Protein AF-A0A397S1R0-F1 (afdb_monomer)

Structure (mmCIF, N/CA/C/O backbone):
data_AF-A0A397S1R0-F1
#
_entry.id   AF-A0A397S1R0-F1
#
loop_
_atom_site.group_PDB
_atom_site.id
_atom_site.type_symbol
_atom_site.label_atom_id
_atom_site.label_alt_id
_atom_site.label_comp_id
_atom_site.label_asym_id
_atom_site.label_entity_id
_atom_site.label_seq_id
_atom_site.pdbx_PDB_ins_code
_atom_site.Cartn_x
_atom_site.Cartn_y
_atom_site.Cartn_z
_atom_site.occupancy
_atom_site.B_iso_or_equiv
_atom_site.auth_seq_id
_atom_site.auth_comp_id
_atom_site.auth_asym_id
_atom_site.auth_atom_id
_atom_site.pdbx_PDB_model_num
ATOM 1 N N . MET A 1 1 ? -6.542 -1.864 15.898 1.00 90.06 1 MET A N 1
ATOM 2 C CA . MET A 1 1 ? -6.780 -1.090 14.663 1.00 90.06 1 MET A CA 1
ATOM 3 C C . MET A 1 1 ? -6.686 -2.053 13.509 1.00 90.06 1 MET A C 1
ATOM 5 O O . MET A 1 1 ? -5.686 -2.767 13.407 1.00 90.06 1 MET A O 1
ATOM 9 N N . TYR A 1 2 ? -7.730 -2.059 12.696 1.00 93.06 2 TYR A N 1
ATOM 10 C CA . TYR A 1 2 ? -7.868 -2.909 11.530 1.00 93.06 2 TYR A CA 1
ATOM 11 C C . TYR A 1 2 ? -7.980 -2.043 10.284 1.00 93.06 2 TYR A C 1
ATOM 13 O O . TYR A 1 2 ? -8.368 -0.874 10.362 1.00 93.06 2 TYR A O 1
ATOM 21 N N . VAL A 1 3 ? -7.554 -2.598 9.157 1.00 94.00 3 VAL A N 1
ATOM 22 C CA . VAL A 1 3 ? -7.612 -1.939 7.856 1.00 94.00 3 VAL A CA 1
ATOM 23 C C . VAL A 1 3 ? -8.044 -2.923 6.775 1.00 94.00 3 VAL A C 1
ATOM 25 O O . VAL A 1 3 ? -7.737 -4.112 6.865 1.00 94.00 3 VAL A O 1
ATOM 28 N N . HIS A 1 4 ? -8.694 -2.410 5.739 1.00 93.62 4 HIS A N 1
ATOM 29 C CA . HIS A 1 4 ? -8.855 -3.095 4.463 1.00 93.62 4 HIS A CA 1
ATOM 30 C C . HIS A 1 4 ? -7.721 -2.696 3.523 1.00 93.62 4 HIS A C 1
ATOM 32 O O . HIS A 1 4 ? -7.315 -1.532 3.496 1.00 93.62 4 HIS A O 1
ATOM 38 N N . LEU A 1 5 ? -7.232 -3.668 2.753 1.00 92.69 5 LEU A N 1
ATOM 39 C CA . LEU A 1 5 ? -6.320 -3.449 1.635 1.00 92.69 5 LEU A CA 1
ATOM 40 C C . LEU A 1 5 ? -7.112 -3.705 0.355 1.00 92.69 5 LEU A C 1
ATOM 42 O O . LEU A 1 5 ? -7.441 -4.847 0.046 1.00 92.69 5 LEU A O 1
ATOM 46 N N . LEU A 1 6 ? -7.442 -2.635 -0.357 1.00 91.75 6 LEU A N 1
ATOM 47 C CA . LEU A 1 6 ? -8.218 -2.673 -1.592 1.00 91.75 6 LEU A CA 1
ATOM 48 C C . LEU A 1 6 ? -7.277 -2.424 -2.768 1.00 91.75 6 LEU A C 1
ATOM 50 O O . LEU A 1 6 ? -6.412 -1.558 -2.681 1.00 91.75 6 LEU A O 1
ATOM 54 N N . VAL A 1 7 ? -7.431 -3.169 -3.860 1.00 91.75 7 VAL A N 1
ATOM 55 C CA . VAL A 1 7 ? -6.622 -2.999 -5.076 1.00 91.75 7 VAL A CA 1
ATOM 56 C C . VAL A 1 7 ? -7.554 -2.839 -6.261 1.00 91.75 7 VAL A C 1
ATOM 58 O O . VAL A 1 7 ? -8.419 -3.684 -6.483 1.00 91.75 7 VAL A O 1
ATOM 61 N N . ASN A 1 8 ? -7.355 -1.768 -7.024 1.00 92.50 8 ASN A N 1
ATOM 62 C CA . ASN A 1 8 ? -7.928 -1.606 -8.349 1.00 92.50 8 ASN A CA 1
ATOM 63 C C . ASN A 1 8 ? -6.895 -2.116 -9.372 1.00 92.50 8 ASN A C 1
ATOM 65 O O . ASN A 1 8 ? -5.874 -1.451 -9.571 1.00 92.50 8 ASN A O 1
ATOM 69 N N . PRO A 1 9 ? -7.115 -3.287 -10.001 1.00 90.25 9 PRO A N 1
ATOM 70 C CA . PRO A 1 9 ? -6.152 -3.866 -10.934 1.00 90.25 9 PRO A CA 1
ATOM 71 C C . PRO A 1 9 ? -6.045 -3.084 -12.248 1.00 90.25 9 PRO A C 1
ATOM 73 O O . PRO A 1 9 ? -4.984 -3.087 -12.863 1.00 90.25 9 PRO A O 1
ATOM 76 N N . THR A 1 10 ? -7.112 -2.396 -12.663 1.00 90.06 10 THR A N 1
ATOM 77 C CA . THR A 1 10 ? -7.154 -1.635 -13.918 1.00 90.06 10 THR A CA 1
ATOM 78 C C . THR A 1 10 ? -6.367 -0.337 -13.800 1.00 90.06 10 THR A C 1
ATOM 80 O O . THR A 1 10 ? -5.495 -0.068 -14.617 1.00 90.06 10 THR A O 1
ATOM 83 N N . GLU A 1 11 ? -6.627 0.442 -12.748 1.00 88.69 11 GLU A N 1
ATOM 84 C CA . GLU A 1 11 ? -5.894 1.691 -12.490 1.00 88.69 11 GLU A CA 1
ATOM 85 C C . GLU A 1 11 ? -4.536 1.466 -11.823 1.00 88.69 11 GLU A C 1
ATOM 87 O O . GLU A 1 11 ? -3.793 2.421 -11.629 1.00 88.69 11 GLU A O 1
ATOM 92 N N . LYS A 1 12 ? -4.221 0.224 -11.432 1.00 91.75 12 LYS A N 1
ATOM 93 C CA . LYS A 1 12 ? -3.015 -0.126 -10.668 1.00 91.75 12 LYS A CA 1
ATOM 94 C C . LYS A 1 12 ? -2.860 0.742 -9.413 1.00 91.75 12 LYS A C 1
ATOM 96 O O . LYS A 1 12 ? -1.774 1.202 -9.083 1.00 91.75 12 LYS A O 1
ATOM 101 N N . LYS A 1 13 ? -3.953 0.933 -8.671 1.00 92.19 13 LYS A N 1
ATOM 102 C CA . LYS A 1 13 ? -3.956 1.662 -7.393 1.00 92.19 13 LYS A CA 1
ATOM 103 C C . LYS A 1 13 ? -4.283 0.728 -6.243 1.00 92.19 13 LYS A C 1
ATOM 105 O O . LYS A 1 13 ? -5.141 -0.145 -6.359 1.00 92.19 13 LYS A O 1
ATOM 110 N N . MET A 1 14 ? -3.633 0.942 -5.107 1.00 93.50 14 MET A N 1
ATOM 111 C CA . MET A 1 14 ? -3.938 0.259 -3.854 1.00 93.50 14 MET A CA 1
ATOM 112 C C . MET A 1 14 ? -4.366 1.275 -2.800 1.00 93.50 14 MET A C 1
ATOM 114 O O . MET A 1 14 ? -3.732 2.309 -2.628 1.00 93.50 14 MET A O 1
ATOM 118 N N . VAL A 1 15 ? -5.422 0.971 -2.053 1.00 93.62 15 VAL A N 1
ATOM 119 C CA . VAL A 1 15 ? -5.954 1.832 -0.998 1.00 93.62 15 VAL A CA 1
ATOM 120 C C . VAL A 1 15 ? -5.969 1.080 0.324 1.00 93.62 15 VAL A C 1
ATOM 122 O O . VAL A 1 15 ? -6.469 -0.040 0.419 1.00 93.62 15 VAL A O 1
ATOM 125 N N . ILE A 1 16 ? -5.444 1.721 1.364 1.00 93.12 16 ILE A N 1
ATOM 126 C CA . ILE A 1 16 ? -5.573 1.278 2.748 1.00 93.12 16 ILE A CA 1
ATOM 127 C C . ILE A 1 16 ? -6.624 2.145 3.429 1.00 93.12 16 ILE A C 1
ATOM 129 O O . ILE A 1 16 ? -6.474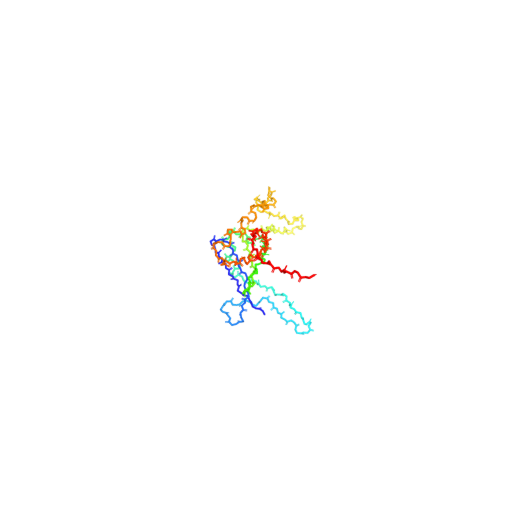 3.367 3.526 1.00 93.12 16 ILE A O 1
ATOM 133 N N . ARG A 1 17 ? -7.669 1.493 3.935 1.00 92.75 17 ARG A N 1
ATOM 134 C CA . ARG A 1 17 ? -8.808 2.129 4.605 1.00 92.75 17 ARG A CA 1
ATOM 135 C C . ARG A 1 17 ? -8.984 1.560 6.007 1.00 92.75 17 ARG A C 1
ATOM 137 O O . ARG A 1 17 ? -8.845 0.357 6.196 1.00 92.75 17 ARG A O 1
ATOM 144 N N . GLY A 1 18 ? -9.304 2.398 6.991 1.00 92.62 18 GLY A N 1
ATOM 145 C CA . GLY A 1 18 ? -9.688 1.923 8.326 1.00 92.62 18 GLY A CA 1
ATOM 146 C C . GLY A 1 18 ? -10.973 1.085 8.294 1.00 92.62 18 GLY A C 1
ATOM 147 O O . GLY A 1 18 ? -11.876 1.359 7.509 1.00 92.62 18 GLY A O 1
ATOM 148 N N . CYS A 1 19 ? -11.054 0.057 9.135 1.00 92.88 19 CYS A N 1
ATOM 149 C CA . CYS A 1 19 ? -12.254 -0.772 9.266 1.00 92.88 19 CYS A CA 1
ATOM 150 C C . CYS A 1 19 ? -12.410 -1.320 10.689 1.00 92.88 19 CYS A C 1
ATOM 152 O O . CYS A 1 19 ? -11.486 -1.221 11.511 1.00 92.88 19 CYS A O 1
ATOM 154 N N . ASP A 1 20 ? -13.583 -1.894 10.948 1.00 93.31 20 ASP A N 1
ATOM 155 C CA . ASP A 1 20 ? -13.896 -2.610 12.180 1.00 93.31 20 ASP A CA 1
ATOM 156 C C . ASP A 1 20 ? -13.184 -3.966 12.245 1.00 93.31 20 ASP A C 1
ATOM 158 O O . ASP A 1 20 ? -12.754 -4.519 11.235 1.00 93.31 20 ASP A O 1
ATOM 162 N N . GLU A 1 21 ? -13.040 -4.503 13.457 1.00 93.62 21 GLU A N 1
ATOM 163 C CA . GLU A 1 21 ? -12.399 -5.806 13.682 1.00 93.62 21 GLU A CA 1
ATOM 164 C C . GLU A 1 21 ? -13.174 -6.963 13.043 1.00 93.62 21 GLU A C 1
ATOM 166 O O . GLU A 1 21 ? -12.554 -7.885 12.518 1.00 93.62 21 GLU A O 1
ATOM 171 N N . ASP A 1 22 ? -14.504 -6.870 13.042 1.00 94.81 22 ASP A N 1
ATOM 172 C CA . ASP A 1 22 ? -15.409 -7.903 12.529 1.00 94.81 22 ASP A CA 1
ATOM 173 C C . ASP A 1 22 ? -15.715 -7.743 11.032 1.00 94.81 22 ASP A C 1
ATOM 175 O O . ASP A 1 22 ? -16.464 -8.531 10.449 1.00 94.81 22 ASP A O 1
ATOM 179 N N . ALA A 1 23 ? -15.149 -6.717 10.389 1.00 94.50 23 ALA A N 1
ATOM 180 C CA . ALA A 1 23 ? -15.339 -6.508 8.968 1.00 94.50 23 ALA A CA 1
ATOM 181 C C . ALA A 1 23 ? -14.687 -7.643 8.163 1.00 94.50 23 ALA A C 1
ATOM 183 O O . ALA A 1 23 ? -13.613 -8.160 8.489 1.00 94.50 23 ALA A O 1
ATOM 184 N N . LYS A 1 24 ? -15.346 -8.039 7.073 1.00 91.81 24 LYS A N 1
ATOM 185 C CA . LYS A 1 24 ? -14.820 -9.060 6.169 1.00 91.81 24 LYS A CA 1
ATOM 186 C C . LYS A 1 24 ? -13.478 -8.600 5.592 1.00 91.81 24 LYS A C 1
ATOM 188 O O . LYS A 1 24 ? -13.358 -7.469 5.141 1.00 91.81 24 LYS A O 1
ATOM 193 N N . ASP A 1 25 ? -12.493 -9.496 5.583 1.00 89.50 25 ASP A N 1
ATOM 194 C CA . ASP A 1 25 ? -11.136 -9.234 5.085 1.00 89.50 25 ASP A CA 1
ATOM 195 C C . ASP A 1 25 ? -10.361 -8.160 5.889 1.00 89.50 25 ASP A C 1
ATOM 197 O O . ASP A 1 25 ? -9.349 -7.625 5.425 1.00 89.50 25 ASP A O 1
ATOM 201 N N . ALA A 1 26 ? -10.784 -7.875 7.128 1.00 93.25 26 ALA A N 1
ATOM 202 C CA . ALA A 1 26 ? -10.089 -6.971 8.038 1.00 93.25 26 ALA A CA 1
ATOM 203 C C . ALA A 1 26 ? -8.683 -7.477 8.406 1.00 93.25 26 ALA A C 1
ATOM 205 O O . ALA A 1 26 ? -8.484 -8.565 8.954 1.00 93.25 26 ALA A O 1
ATOM 206 N N . VAL A 1 27 ? -7.671 -6.636 8.181 1.00 92.19 27 VAL A N 1
ATOM 207 C CA . VAL A 1 27 ? -6.273 -6.936 8.506 1.00 92.19 27 VAL A CA 1
ATOM 208 C C . VAL A 1 27 ? -5.825 -6.132 9.720 1.00 92.19 27 VAL A C 1
ATOM 210 O O . VAL A 1 27 ? -5.887 -4.902 9.751 1.00 92.19 27 VAL A O 1
ATOM 213 N N . ARG A 1 28 ? -5.298 -6.819 10.740 1.00 92.12 28 ARG A N 1
ATOM 214 C CA . ARG A 1 28 ? -4.760 -6.166 11.944 1.00 92.12 28 ARG A CA 1
ATOM 215 C C . ARG A 1 28 ? -3.484 -5.379 11.618 1.00 92.12 28 ARG A C 1
ATOM 217 O O . ARG A 1 28 ? -2.401 -5.964 11.537 1.00 92.12 28 ARG A O 1
ATOM 224 N N . TRP A 1 29 ? -3.608 -4.054 11.521 1.00 91.56 29 TRP A N 1
ATOM 225 C CA . TRP A 1 29 ? -2.530 -3.141 11.117 1.00 91.56 29 TRP A CA 1
ATOM 226 C C . TRP A 1 29 ? -1.427 -2.982 12.166 1.00 91.56 29 TRP A C 1
ATOM 228 O O . TRP A 1 29 ? -0.231 -3.053 11.887 1.00 91.56 29 TRP A O 1
ATOM 238 N N . CYS A 1 30 ? -1.829 -2.762 13.414 1.00 91.19 30 CYS A N 1
ATOM 239 C CA . CYS A 1 30 ? -0.909 -2.524 14.516 1.00 91.19 30 CYS A CA 1
ATOM 240 C C . CYS A 1 30 ? -1.412 -3.187 15.795 1.00 91.19 30 CYS A C 1
ATOM 242 O O . CYS A 1 30 ? -2.594 -3.514 15.943 1.00 91.19 30 CYS A O 1
ATOM 244 N N . ARG A 1 31 ? -0.488 -3.404 16.731 1.00 89.12 31 ARG A N 1
ATOM 245 C CA . ARG A 1 31 ? -0.797 -3.901 18.073 1.00 89.12 31 ARG A CA 1
ATOM 246 C C . ARG A 1 31 ? -0.688 -2.752 19.061 1.00 89.12 31 ARG A C 1
ATOM 248 O O . ARG A 1 31 ? 0.226 -1.940 18.968 1.00 89.12 31 ARG A O 1
ATOM 255 N N . PHE A 1 32 ? -1.601 -2.690 20.021 1.00 89.19 32 PHE A N 1
ATOM 256 C CA . PHE A 1 32 ? -1.498 -1.730 21.112 1.00 89.19 32 PHE A CA 1
ATOM 257 C C . PHE A 1 32 ? -0.753 -2.365 22.286 1.00 89.19 32 PHE A C 1
ATOM 259 O O . PHE A 1 32 ? -1.186 -3.388 22.818 1.00 89.19 32 PHE A O 1
ATOM 266 N N . ASN A 1 33 ? 0.383 -1.786 22.671 1.00 90.81 33 ASN A N 1
ATOM 267 C CA . ASN A 1 33 ? 1.125 -2.223 23.844 1.00 90.81 33 ASN A CA 1
ATOM 268 C C . ASN A 1 33 ? 0.617 -1.457 25.071 1.00 90.81 33 ASN A C 1
ATOM 270 O O . ASN A 1 33 ? 0.972 -0.295 25.264 1.00 90.81 33 ASN A O 1
ATOM 274 N N . LYS A 1 34 ? -0.185 -2.131 25.905 1.00 90.25 34 LYS A N 1
ATOM 275 C CA . LYS A 1 34 ? -0.780 -1.553 27.122 1.00 90.25 34 LYS A CA 1
ATOM 276 C C . LYS A 1 34 ? 0.270 -1.054 28.124 1.00 90.25 34 LYS A C 1
ATOM 278 O O . LYS A 1 34 ? 0.049 -0.032 28.753 1.00 90.25 34 LYS A O 1
ATOM 283 N N . LYS A 1 35 ? 1.418 -1.736 28.241 1.00 91.12 35 LYS A N 1
ATOM 284 C CA . LYS A 1 35 ? 2.479 -1.381 29.204 1.00 91.12 35 LYS A CA 1
ATOM 285 C C . LYS A 1 35 ? 3.196 -0.085 28.831 1.00 91.12 35 LYS A C 1
ATOM 287 O O . LYS A 1 35 ? 3.553 0.693 29.700 1.00 91.12 35 LYS A O 1
ATOM 292 N N . LEU A 1 36 ? 3.410 0.131 27.533 1.00 90.31 36 LEU A N 1
ATOM 293 C CA . LEU A 1 36 ? 4.113 1.308 27.010 1.00 90.31 36 LEU A CA 1
ATOM 294 C C . LEU A 1 36 ? 3.164 2.419 26.544 1.00 90.31 36 LEU A C 1
ATOM 296 O O . LEU A 1 36 ? 3.640 3.439 26.057 1.00 90.31 36 LEU A O 1
ATOM 300 N N . ASN A 1 37 ? 1.847 2.199 26.627 1.00 91.62 37 ASN A N 1
ATOM 301 C CA . ASN A 1 37 ? 0.802 3.075 26.093 1.00 91.62 37 ASN A CA 1
ATOM 302 C C . ASN A 1 37 ? 1.062 3.519 24.633 1.00 91.62 37 ASN A C 1
ATOM 304 O O . ASN A 1 37 ? 0.821 4.663 24.253 1.00 91.62 37 ASN A O 1
ATOM 308 N N . LYS A 1 38 ? 1.616 2.619 23.806 1.00 91.81 38 LYS A N 1
ATOM 309 C CA . LYS A 1 38 ? 2.085 2.920 22.440 1.00 91.81 38 LYS A CA 1
ATOM 310 C C . LYS A 1 38 ? 1.558 1.917 21.420 1.00 91.81 38 LYS A C 1
ATOM 312 O O . LYS A 1 38 ? 1.408 0.724 21.699 1.00 91.81 38 LYS A O 1
ATOM 317 N N . ARG A 1 39 ? 1.310 2.402 20.200 1.00 89.75 39 ARG A N 1
ATOM 318 C CA . ARG A 1 39 ? 1.000 1.556 19.039 1.00 89.75 39 ARG A CA 1
ATOM 319 C C . ARG A 1 39 ? 2.301 1.019 18.451 1.00 89.75 39 ARG A C 1
ATOM 321 O O . ARG A 1 39 ? 3.180 1.789 18.086 1.00 89.75 39 ARG A O 1
ATOM 328 N N . MET A 1 40 ? 2.391 -0.299 18.349 1.00 90.50 40 MET A N 1
ATOM 329 C CA . MET A 1 40 ? 3.516 -1.006 17.752 1.00 90.50 40 MET A CA 1
ATOM 330 C C . MET A 1 40 ? 3.136 -1.437 16.332 1.00 90.50 40 MET A C 1
ATOM 332 O O . MET A 1 40 ? 2.117 -2.129 16.169 1.00 90.50 40 MET A O 1
ATOM 336 N N . PRO A 1 41 ? 3.912 -1.048 15.306 1.00 86.69 41 PRO A N 1
ATOM 337 C CA . PRO A 1 41 ? 3.671 -1.493 13.942 1.00 86.69 41 PRO A CA 1
ATOM 338 C C . PRO A 1 41 ? 3.807 -3.013 13.855 1.00 86.69 41 PRO A C 1
ATOM 340 O O . PRO A 1 41 ? 4.596 -3.632 14.575 1.00 86.69 41 PRO A O 1
ATOM 343 N N . ARG A 1 42 ? 3.010 -3.631 12.984 1.00 87.50 42 ARG A N 1
ATOM 344 C CA . ARG A 1 42 ? 3.066 -5.068 12.732 1.00 87.50 42 ARG A CA 1
ATOM 345 C C . ARG A 1 42 ? 3.599 -5.308 11.330 1.00 87.50 42 ARG A C 1
ATOM 347 O O . ARG A 1 42 ? 3.140 -4.680 10.386 1.00 87.50 42 ARG A O 1
ATOM 354 N N . LYS A 1 43 ? 4.515 -6.267 11.178 1.00 88.00 43 LYS A N 1
ATOM 355 C CA . LYS A 1 43 ? 4.855 -6.789 9.853 1.00 88.00 43 LYS A CA 1
ATOM 356 C C . LYS A 1 43 ? 3.672 -7.604 9.331 1.00 88.00 43 LYS A C 1
ATOM 358 O O . LYS A 1 43 ? 3.305 -8.616 9.932 1.00 88.00 43 LYS A O 1
ATOM 363 N N . ILE A 1 44 ? 3.077 -7.150 8.238 1.00 87.75 44 ILE A N 1
ATOM 364 C CA . ILE A 1 44 ? 1.950 -7.800 7.571 1.00 87.75 44 ILE A CA 1
ATOM 365 C C . ILE A 1 44 ? 2.507 -8.412 6.292 1.00 87.75 44 ILE A C 1
ATOM 367 O O . ILE A 1 44 ? 2.810 -7.700 5.346 1.00 87.75 44 ILE A O 1
ATOM 371 N N . LEU A 1 45 ? 2.730 -9.727 6.297 1.00 83.62 45 LEU A N 1
ATOM 372 C CA . LEU A 1 45 ? 3.344 -10.397 5.149 1.00 83.62 45 LEU A CA 1
ATOM 373 C C . LEU A 1 45 ? 2.372 -10.574 3.981 1.00 83.62 45 LEU A C 1
ATOM 375 O O . LEU A 1 45 ? 2.827 -10.546 2.849 1.00 83.62 45 LEU A O 1
ATOM 379 N N . CYS A 1 46 ? 1.085 -10.824 4.269 1.00 83.88 46 CYS A N 1
ATOM 380 C CA . CYS A 1 46 ? 0.015 -11.092 3.298 1.00 83.88 46 CYS A CA 1
ATOM 381 C C . CYS A 1 46 ? 0.510 -11.765 2.002 1.00 83.88 46 CYS A C 1
ATOM 383 O O . CYS A 1 46 ? 0.356 -11.221 0.916 1.00 83.88 46 CYS A O 1
ATOM 385 N N . ARG A 1 47 ? 1.131 -12.950 2.127 1.00 89.44 47 ARG A N 1
ATOM 386 C CA . ARG A 1 47 ? 1.908 -13.587 1.044 1.00 89.44 47 ARG A CA 1
ATOM 387 C C . ARG A 1 47 ? 1.122 -13.759 -0.255 1.00 89.44 47 ARG A C 1
ATOM 389 O O . ARG A 1 47 ? 1.649 -13.460 -1.315 1.00 89.44 47 ARG A O 1
ATOM 396 N 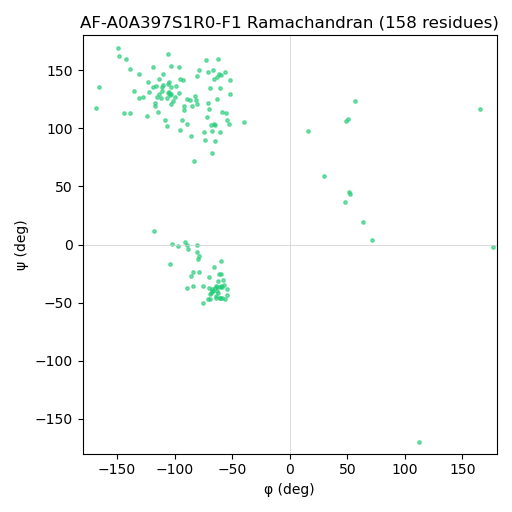N . LEU A 1 48 ? -0.131 -14.206 -0.164 1.00 88.94 48 LEU A N 1
ATOM 397 C CA . LEU A 1 48 ? -0.975 -14.417 -1.341 1.00 88.94 48 LEU A CA 1
ATOM 398 C C . LEU A 1 48 ? -1.341 -13.097 -2.031 1.00 88.94 48 LEU A C 1
ATOM 400 O O . LEU A 1 48 ? -1.336 -13.011 -3.251 1.00 88.94 48 LEU A O 1
ATOM 404 N N . PHE A 1 49 ? -1.632 -12.062 -1.244 1.00 89.19 49 PHE A N 1
ATOM 405 C CA . PHE A 1 49 ? -1.886 -10.721 -1.762 1.00 89.19 49 PHE A CA 1
ATOM 406 C C . PHE A 1 49 ? -0.636 -10.151 -2.439 1.00 89.19 49 PHE A C 1
ATOM 408 O O . PHE A 1 49 ? -0.723 -9.662 -3.558 1.00 89.19 49 PHE A O 1
ATOM 415 N N . ALA A 1 50 ? 0.528 -10.273 -1.792 1.00 89.31 50 ALA A N 1
ATOM 416 C CA . ALA A 1 50 ? 1.796 -9.830 -2.356 1.00 89.31 50 ALA A CA 1
ATOM 417 C C . ALA A 1 50 ? 2.103 -10.545 -3.680 1.00 89.31 50 ALA A C 1
ATOM 419 O O . ALA A 1 50 ? 2.417 -9.873 -4.651 1.00 89.31 50 ALA A O 1
ATOM 420 N N . ALA A 1 51 ? 1.926 -11.870 -3.749 1.00 91.44 51 ALA A N 1
ATOM 421 C CA . ALA A 1 51 ? 2.094 -12.630 -4.989 1.00 91.44 51 ALA A CA 1
ATOM 422 C C . ALA A 1 51 ? 1.190 -12.098 -6.114 1.00 91.44 51 ALA A C 1
ATOM 424 O O . ALA A 1 51 ? 1.681 -11.787 -7.189 1.00 91.44 51 ALA A O 1
ATOM 425 N N . LYS A 1 52 ? -0.100 -11.859 -5.835 1.00 92.56 52 LYS A N 1
ATOM 426 C CA . LYS A 1 52 ? -1.021 -11.278 -6.827 1.00 92.56 52 LYS A CA 1
ATOM 427 C C . LYS A 1 52 ? -0.605 -9.888 -7.308 1.00 92.56 52 LYS A C 1
ATOM 429 O O . LYS A 1 52 ? -0.816 -9.573 -8.472 1.00 92.56 52 LYS A O 1
ATOM 434 N N . VAL A 1 53 ? -0.057 -9.049 -6.428 1.00 92.12 53 VAL A N 1
ATOM 435 C CA . VAL A 1 53 ? 0.452 -7.721 -6.813 1.00 92.12 53 VAL A CA 1
ATOM 436 C C . VAL A 1 53 ? 1.694 -7.855 -7.696 1.00 92.12 53 VAL A C 1
ATOM 438 O O . VAL A 1 53 ? 1.796 -7.148 -8.694 1.00 92.12 53 VAL A O 1
ATOM 441 N N . TYR A 1 54 ? 2.599 -8.782 -7.369 1.00 92.69 54 TYR A N 1
ATOM 442 C CA . TYR A 1 54 ? 3.766 -9.078 -8.202 1.00 92.69 54 TYR A CA 1
ATOM 443 C C . TYR A 1 54 ? 3.349 -9.569 -9.591 1.00 92.69 54 TYR A C 1
ATOM 445 O O . TYR A 1 54 ? 3.853 -9.049 -10.581 1.00 92.69 54 TYR A O 1
ATOM 453 N N . ASP A 1 55 ? 2.387 -10.490 -9.670 1.00 92.94 55 ASP A N 1
ATOM 454 C CA . ASP A 1 55 ? 1.868 -11.003 -10.941 1.00 92.94 55 ASP A CA 1
ATOM 455 C C . ASP A 1 55 ? 1.173 -9.896 -11.754 1.00 92.94 55 ASP A C 1
ATOM 457 O O . ASP A 1 55 ? 1.424 -9.748 -12.947 1.00 92.94 55 ASP A O 1
ATOM 461 N N . LEU A 1 56 ? 0.339 -9.068 -11.107 1.00 91.56 56 LEU A N 1
ATOM 462 C CA . LEU A 1 56 ? -0.381 -7.955 -11.744 1.00 91.56 56 LEU A CA 1
ATOM 463 C C . LEU A 1 56 ? 0.567 -6.941 -12.404 1.00 91.56 56 LEU A C 1
ATOM 465 O O . LEU A 1 56 ? 0.235 -6.354 -13.434 1.00 91.56 56 LEU A O 1
ATOM 469 N N . LEU A 1 57 ? 1.723 -6.702 -11.784 1.00 90.56 57 LEU A N 1
ATOM 470 C CA . LEU A 1 57 ? 2.701 -5.703 -12.219 1.00 90.56 57 LEU A CA 1
ATOM 471 C C . LEU A 1 57 ? 3.891 -6.323 -12.953 1.00 90.56 57 LEU A C 1
ATOM 473 O O . LEU A 1 57 ? 4.781 -5.594 -13.388 1.00 90.56 57 LEU A O 1
ATOM 477 N N . ASN A 1 58 ? 3.890 -7.649 -13.101 1.00 90.06 58 ASN A N 1
ATOM 478 C CA . ASN A 1 58 ? 4.970 -8.428 -13.687 1.00 90.06 58 ASN A CA 1
ATOM 479 C C . ASN A 1 58 ? 6.335 -8.131 -13.029 1.00 90.06 58 ASN A C 1
ATOM 481 O O . ASN A 1 58 ? 7.345 -7.923 -13.701 1.00 90.06 58 ASN A O 1
ATOM 485 N N . TRP A 1 59 ? 6.345 -8.051 -11.696 1.00 90.19 59 TRP A N 1
ATOM 486 C CA . TRP A 1 59 ? 7.542 -7.796 -10.896 1.00 90.19 59 TRP A CA 1
ATOM 487 C C . TRP A 1 59 ? 8.384 -9.055 -10.696 1.00 90.19 59 TRP A C 1
ATOM 489 O O . TRP A 1 59 ? 7.872 -10.156 -10.497 1.00 90.19 59 TRP A O 1
ATOM 499 N N . PHE A 1 60 ? 9.701 -8.875 -10.659 1.00 86.56 60 PHE A N 1
ATOM 500 C CA . PHE A 1 60 ? 10.657 -9.950 -10.429 1.00 86.56 60 PHE A CA 1
ATOM 501 C C . PHE A 1 60 ? 10.804 -10.237 -8.929 1.00 86.56 60 PHE A C 1
ATOM 503 O O . PHE A 1 60 ? 11.084 -9.341 -8.134 1.00 86.56 60 PHE A O 1
ATOM 510 N N . GLY A 1 61 ? 10.661 -11.505 -8.533 1.00 84.56 61 GLY A N 1
ATOM 511 C CA . GLY A 1 61 ? 10.667 -11.930 -7.125 1.00 84.56 61 GLY A CA 1
ATOM 512 C C . GLY A 1 61 ? 11.965 -11.651 -6.355 1.00 84.56 61 GLY A C 1
ATOM 513 O O . GLY A 1 61 ? 11.926 -11.488 -5.136 1.00 84.56 61 GLY A O 1
ATOM 514 N N . ASP A 1 62 ? 13.096 -11.551 -7.056 1.00 84.44 62 ASP A N 1
ATOM 515 C CA . ASP A 1 62 ? 14.409 -11.307 -6.444 1.00 84.44 62 ASP A CA 1
ATOM 516 C C . ASP A 1 62 ? 14.641 -9.832 -6.080 1.00 84.44 62 ASP A C 1
ATOM 518 O O . ASP A 1 62 ? 15.561 -9.501 -5.327 1.00 84.44 62 ASP A O 1
ATOM 522 N N . TYR A 1 63 ? 13.785 -8.938 -6.578 1.00 86.75 63 TYR A N 1
ATOM 523 C CA . TYR A 1 63 ? 13.875 -7.502 -6.354 1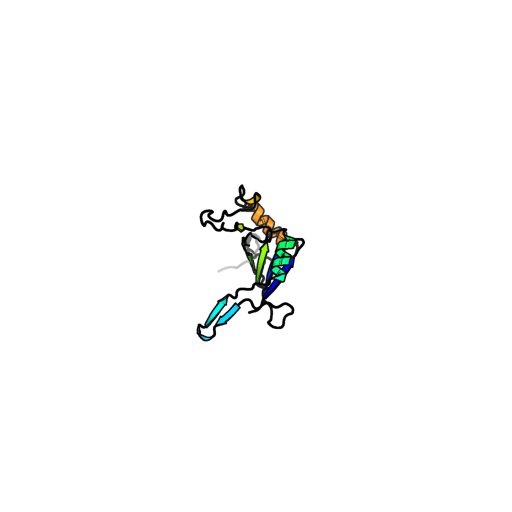.00 86.75 63 TYR A CA 1
ATOM 524 C C . TYR A 1 63 ? 12.967 -7.065 -5.204 1.00 86.75 63 TYR A C 1
ATOM 526 O O . TYR A 1 63 ? 11.930 -7.668 -4.900 1.00 86.75 63 TYR A O 1
ATOM 534 N N . LYS A 1 64 ? 13.359 -5.969 -4.551 1.00 86.75 64 LYS A N 1
ATOM 535 C CA . LYS A 1 64 ? 12.532 -5.317 -3.531 1.00 86.75 64 LYS A CA 1
ATOM 536 C C . LYS A 1 64 ? 11.934 -4.048 -4.104 1.00 86.75 64 LYS A C 1
ATOM 538 O O . LYS A 1 64 ? 12.652 -3.210 -4.633 1.00 86.75 64 LYS A O 1
ATOM 543 N N . TYR A 1 65 ? 10.634 -3.897 -3.916 1.00 89.00 65 TYR A N 1
ATOM 544 C CA . TYR A 1 65 ? 9.874 -2.757 -4.406 1.00 89.00 65 TYR A CA 1
ATOM 545 C C . TYR A 1 65 ? 9.422 -1.915 -3.223 1.00 89.00 65 TYR A C 1
ATOM 547 O O . TYR A 1 65 ? 8.899 -2.438 -2.232 1.00 89.00 65 TYR A O 1
ATOM 555 N N . LYS A 1 66 ? 9.636 -0.607 -3.317 1.00 89.19 66 LYS A N 1
ATOM 556 C CA . LYS A 1 66 ? 9.142 0.367 -2.351 1.00 89.19 66 LYS A CA 1
ATOM 557 C C . LYS A 1 66 ? 8.111 1.251 -3.032 1.00 89.19 66 LYS A C 1
ATOM 559 O O . LYS A 1 66 ? 8.357 1.810 -4.093 1.00 89.19 66 LYS A O 1
ATOM 564 N N . LEU A 1 67 ? 6.965 1.362 -2.373 1.00 90.12 67 LEU A N 1
ATOM 565 C CA . LEU A 1 67 ? 5.834 2.177 -2.786 1.00 90.12 67 LEU A CA 1
ATOM 566 C C . LEU A 1 67 ? 5.701 3.361 -1.837 1.00 90.12 67 LEU A C 1
ATOM 568 O O . LEU A 1 67 ? 5.784 3.188 -0.614 1.00 90.12 67 LEU A O 1
ATOM 572 N N . GLN A 1 68 ? 5.448 4.542 -2.388 1.00 87.94 68 GLN A N 1
ATOM 573 C CA . GLN A 1 68 ? 5.107 5.717 -1.601 1.00 87.94 68 GLN A CA 1
ATOM 574 C C . GLN A 1 68 ? 3.585 5.878 -1.544 1.00 87.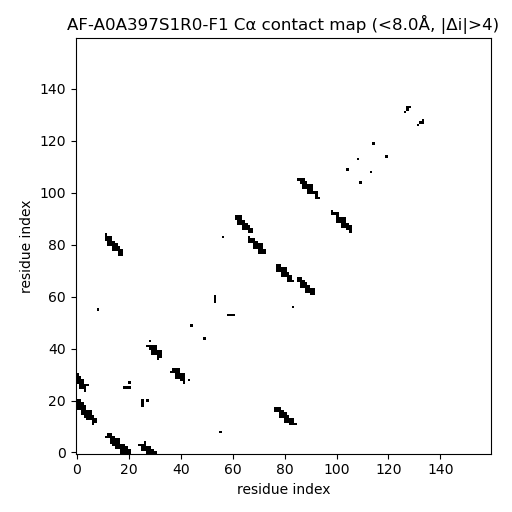94 68 GLN A C 1
ATOM 576 O O . GLN A 1 68 ? 2.894 5.799 -2.552 1.00 87.94 68 GLN A O 1
ATOM 581 N N . GLY A 1 69 ? 3.054 6.060 -0.335 1.00 85.38 69 GLY A N 1
ATOM 582 C CA . GLY A 1 69 ? 1.623 6.250 -0.114 1.00 85.38 69 GLY A CA 1
ATOM 583 C C . GLY A 1 69 ? 1.286 7.711 0.145 1.00 85.38 69 GLY A C 1
ATOM 584 O O . GLY A 1 69 ? 1.926 8.357 0.975 1.00 85.38 69 GLY A O 1
ATOM 585 N N . ASN A 1 70 ? 0.229 8.195 -0.497 1.00 87.75 70 ASN A N 1
ATOM 586 C CA . ASN A 1 70 ? -0.342 9.518 -0.295 1.00 87.75 70 ASN A CA 1
ATOM 587 C C . ASN A 1 70 ? -1.551 9.437 0.639 1.00 87.75 70 ASN A C 1
ATOM 589 O O . ASN A 1 70 ? -2.397 8.551 0.528 1.00 87.75 70 ASN A O 1
ATOM 593 N N . ILE A 1 71 ? -1.643 10.365 1.590 1.00 86.88 71 ILE A N 1
ATOM 594 C CA . ILE A 1 71 ? -2.756 10.404 2.541 1.00 86.88 71 ILE A CA 1
ATOM 595 C C . ILE A 1 71 ? -3.848 11.311 1.986 1.00 86.88 71 ILE A C 1
ATOM 597 O O . ILE A 1 71 ? -3.662 12.524 1.911 1.00 86.88 71 ILE A O 1
ATOM 601 N N . VAL A 1 72 ? -5.011 10.731 1.702 1.00 87.19 72 VAL A N 1
ATOM 602 C CA . VAL A 1 72 ? -6.219 11.463 1.313 1.00 87.19 72 VAL A CA 1
ATOM 603 C C . VAL A 1 72 ? -7.155 11.514 2.515 1.00 87.19 72 VAL A C 1
ATOM 605 O O . VAL A 1 72 ? -7.404 10.505 3.179 1.00 87.19 72 VAL A O 1
ATOM 608 N N . LYS A 1 73 ? -7.637 12.710 2.849 1.00 85.88 73 LYS A N 1
ATOM 609 C CA . LYS A 1 73 ? -8.566 12.925 3.961 1.00 85.88 73 LYS A CA 1
ATOM 610 C C . LYS A 1 73 ? -9.877 13.451 3.406 1.00 85.88 73 LYS A C 1
ATOM 612 O O . LYS A 1 73 ? -9.888 14.513 2.792 1.00 85.88 73 LYS A O 1
ATOM 617 N N . THR A 1 74 ? -10.954 12.735 3.676 1.00 80.81 74 THR A N 1
ATOM 618 C CA . THR A 1 74 ? -12.322 13.223 3.523 1.00 80.81 74 THR A CA 1
ATOM 619 C C . THR A 1 74 ? -12.891 13.508 4.922 1.00 80.81 74 THR A C 1
ATOM 621 O O . THR A 1 74 ? -12.300 13.087 5.923 1.00 80.81 74 THR A O 1
ATOM 624 N N . PRO A 1 75 ? -13.999 14.260 5.048 1.00 82.38 75 PRO A N 1
ATOM 625 C CA . PRO A 1 75 ? -14.664 14.447 6.341 1.00 82.38 75 PRO A CA 1
ATOM 626 C C . PRO A 1 75 ? -15.098 13.123 6.987 1.00 82.38 75 PRO A C 1
ATOM 628 O O . PRO A 1 75 ? -15.121 13.012 8.210 1.00 82.38 75 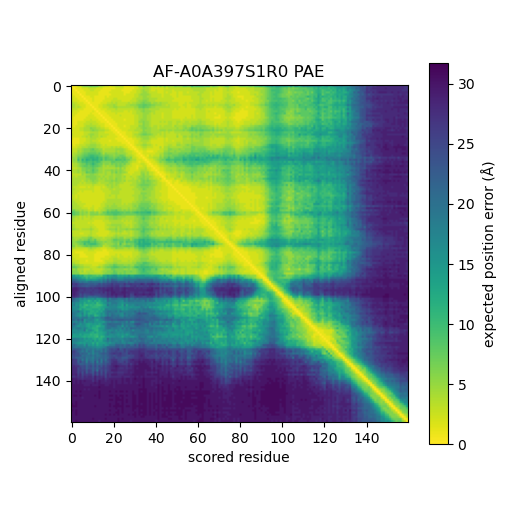PRO A O 1
ATOM 631 N N . GLU A 1 76 ? -15.415 12.128 6.160 1.00 80.19 76 GLU A N 1
ATOM 632 C CA . GLU A 1 76 ? -15.950 10.832 6.580 1.00 80.19 76 GLU A CA 1
ATOM 633 C C . GLU A 1 76 ? -14.849 9.807 6.866 1.00 80.19 76 GLU A C 1
ATOM 635 O O . GLU A 1 76 ? -14.959 9.022 7.808 1.00 80.19 76 GLU A O 1
ATOM 640 N N . GLU A 1 77 ? -13.762 9.810 6.087 1.00 83.00 77 GLU A N 1
ATOM 641 C CA . GLU A 1 77 ? -12.719 8.799 6.208 1.00 83.00 77 GLU A CA 1
ATOM 642 C C . GLU A 1 77 ? -11.306 9.300 5.873 1.00 83.00 77 GLU A C 1
ATOM 644 O O . GLU A 1 77 ? -11.063 10.337 5.255 1.00 83.00 77 GLU A O 1
ATOM 649 N N . LYS A 1 78 ? -10.315 8.525 6.321 1.00 85.44 78 LYS A N 1
ATOM 650 C CA . LYS A 1 78 ? -8.904 8.743 6.008 1.00 85.44 78 LYS A CA 1
ATOM 651 C C . LYS A 1 78 ? -8.378 7.548 5.231 1.00 85.44 78 LYS A C 1
ATOM 653 O O . LYS A 1 78 ? -8.332 6.437 5.762 1.00 85.44 78 LYS A O 1
ATOM 658 N N . LEU A 1 79 ? -7.924 7.813 4.014 1.00 91.25 79 LEU A N 1
ATOM 659 C CA . LEU A 1 79 ? -7.391 6.824 3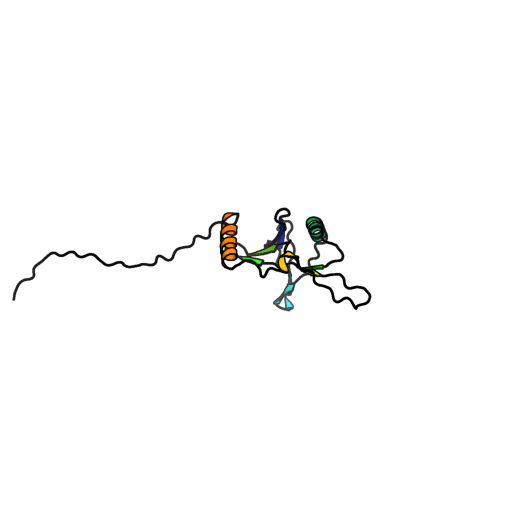.091 1.00 91.25 79 LEU A CA 1
ATOM 660 C C . LEU A 1 79 ? -5.885 7.019 2.918 1.00 91.25 79 LEU A C 1
ATOM 662 O O . LEU A 1 79 ? -5.369 8.138 2.968 1.00 91.25 79 LEU A O 1
ATOM 666 N N . ILE A 1 80 ? -5.174 5.916 2.715 1.00 91.56 80 ILE A N 1
ATOM 667 C CA . ILE A 1 80 ? -3.795 5.937 2.226 1.00 91.56 80 ILE A CA 1
ATOM 668 C C . ILE A 1 80 ? -3.811 5.286 0.852 1.00 91.56 80 ILE A C 1
ATOM 670 O O . ILE A 1 80 ? -4.119 4.103 0.741 1.00 91.56 80 ILE A O 1
ATOM 674 N N . VAL A 1 81 ? -3.514 6.066 -0.177 1.00 91.06 81 VAL A N 1
ATOM 675 C CA . VAL A 1 81 ? -3.556 5.650 -1.577 1.00 91.06 81 VAL A CA 1
ATOM 676 C C . VAL A 1 81 ? -2.129 5.461 -2.069 1.00 91.06 81 VAL A C 1
ATOM 678 O O . VAL A 1 81 ? -1.284 6.326 -1.869 1.00 91.06 81 VAL A O 1
ATOM 681 N N . PHE A 1 82 ? -1.865 4.328 -2.698 1.00 92.06 82 PHE A N 1
ATOM 682 C CA . PHE A 1 82 ? -0.602 3.988 -3.331 1.00 92.06 82 PHE A CA 1
ATOM 683 C C . PHE A 1 82 ? -0.854 3.847 -4.823 1.00 92.06 82 PHE A C 1
ATOM 685 O O . PHE A 1 82 ? -1.732 3.079 -5.228 1.00 92.06 82 PHE A O 1
ATOM 692 N N . ASP A 1 83 ? -0.074 4.561 -5.620 1.00 90.31 83 ASP A N 1
ATOM 693 C CA . ASP A 1 83 ? 0.053 4.251 -7.034 1.00 90.31 83 ASP A CA 1
ATOM 694 C C . ASP A 1 83 ? 1.052 3.097 -7.170 1.00 90.31 83 ASP A C 1
ATOM 696 O O . ASP A 1 83 ? 2.180 3.182 -6.685 1.00 90.31 83 ASP A O 1
ATOM 700 N N . LEU A 1 84 ? 0.618 1.975 -7.746 1.00 89.44 84 LEU A N 1
ATOM 701 C CA . LEU A 1 84 ? 1.462 0.791 -7.887 1.00 89.44 84 LEU A CA 1
ATOM 702 C C . LEU A 1 84 ? 2.452 0.905 -9.050 1.00 89.44 84 LEU A C 1
ATOM 704 O O . LEU A 1 84 ? 3.317 0.043 -9.182 1.00 89.44 84 LEU A O 1
ATOM 708 N N . THR A 1 85 ? 2.324 1.922 -9.901 1.00 85.25 85 THR A N 1
ATOM 709 C CA . THR A 1 85 ? 3.279 2.198 -10.982 1.00 85.25 85 THR A CA 1
ATOM 710 C C . THR A 1 85 ? 4.456 3.053 -10.507 1.00 85.25 85 THR A C 1
ATOM 712 O O . THR A 1 85 ? 5.570 2.913 -11.011 1.00 85.25 85 THR A O 1
ATOM 715 N N . GLU A 1 86 ? 4.243 3.868 -9.473 1.00 85.62 86 GLU A N 1
ATOM 716 C CA . GLU A 1 86 ? 5.244 4.742 -8.858 1.00 85.62 86 GLU A CA 1
ATOM 717 C C . GLU A 1 86 ? 6.114 3.981 -7.840 1.00 85.62 86 GLU A C 1
ATOM 719 O O . GLU A 1 86 ? 5.985 4.135 -6.621 1.00 85.62 86 GLU A O 1
ATOM 724 N N . THR A 1 87 ? 6.998 3.110 -8.337 1.00 85.31 87 THR A N 1
ATOM 725 C CA . THR A 1 87 ? 7.809 2.226 -7.479 1.00 85.31 87 THR A CA 1
ATOM 726 C C . THR A 1 87 ? 9.299 2.489 -7.567 1.00 85.31 87 THR A C 1
ATOM 728 O O . THR A 1 87 ? 9.855 2.558 -8.660 1.00 85.31 87 THR A O 1
ATOM 731 N N . GLU A 1 88 ? 9.972 2.497 -6.420 1.00 85.25 88 GLU A N 1
ATOM 732 C CA . GLU A 1 88 ? 11.432 2.428 -6.350 1.00 85.25 88 GLU A CA 1
ATOM 733 C C . GLU A 1 88 ? 11.866 0.957 -6.286 1.00 85.25 88 GLU A C 1
ATOM 735 O O . GLU A 1 88 ? 11.428 0.209 -5.401 1.00 85.25 88 GLU A O 1
ATOM 740 N N . VAL A 1 89 ? 12.732 0.538 -7.209 1.00 86.19 89 VAL A N 1
ATOM 741 C CA . VAL A 1 89 ? 13.187 -0.852 -7.326 1.00 86.19 89 VAL A CA 1
ATOM 742 C C . VAL A 1 89 ? 14.603 -0.980 -6.779 1.00 86.19 89 VAL A C 1
ATOM 744 O O . VAL A 1 89 ? 15.514 -0.261 -7.180 1.00 86.19 89 VAL A O 1
ATOM 747 N N . TYR A 1 90 ? 14.809 -1.932 -5.878 1.00 83.69 90 TYR A N 1
ATOM 748 C CA . TYR A 1 90 ? 16.109 -2.252 -5.300 1.00 83.69 90 TYR A CA 1
ATOM 749 C C . TYR A 1 90 ? 16.554 -3.628 -5.781 1.00 83.69 90 TYR A C 1
ATOM 751 O O . TYR A 1 90 ? 15.830 -4.616 -5.601 1.00 83.69 90 TYR A O 1
ATOM 759 N N . SER A 1 91 ? 17.755 -3.698 -6.358 1.00 80.25 91 SER A N 1
ATOM 760 C CA . SER A 1 91 ? 18.353 -4.967 -6.767 1.00 80.25 91 SER A CA 1
ATOM 761 C C . SER A 1 91 ? 18.699 -5.853 -5.560 1.00 80.25 91 SER A C 1
ATOM 763 O O . SER A 1 91 ? 19.026 -5.337 -4.480 1.00 80.25 91 SER A O 1
ATOM 765 N N . PRO A 1 92 ? 18.661 -7.189 -5.715 1.00 72.44 92 PRO A N 1
ATOM 766 C CA . PRO A 1 92 ? 19.269 -8.087 -4.743 1.00 72.44 92 PRO A CA 1
ATOM 767 C C . PRO A 1 92 ? 20.759 -7.750 -4.567 1.00 72.44 92 PRO A C 1
ATOM 769 O O . PRO A 1 92 ? 21.418 -7.256 -5.482 1.00 72.44 92 PRO A O 1
ATOM 772 N N . VAL A 1 93 ? 21.275 -7.966 -3.355 1.00 66.06 93 VAL A N 1
ATOM 773 C CA . VAL A 1 93 ? 22.703 -7.807 -3.050 1.00 66.06 93 VAL A CA 1
ATOM 774 C C . VAL A 1 93 ? 23.385 -9.129 -3.386 1.00 66.06 93 VAL A C 1
ATOM 776 O O . VAL A 1 93 ? 22.975 -10.165 -2.858 1.00 66.06 93 VAL A O 1
ATOM 779 N N . ASP A 1 94 ? 24.402 -9.100 -4.247 1.00 59.38 94 ASP A N 1
ATOM 780 C CA . ASP A 1 94 ? 25.196 -10.290 -4.560 1.00 59.38 94 ASP A CA 1
ATOM 781 C C . ASP A 1 94 ? 25.872 -10.848 -3.301 1.00 59.38 94 ASP A C 1
ATOM 783 O O . ASP A 1 94 ? 26.286 -10.106 -2.404 1.00 59.38 94 ASP A O 1
ATOM 787 N N . LYS A 1 95 ? 26.005 -12.180 -3.247 1.00 56.88 95 LYS A N 1
ATOM 788 C CA . LYS A 1 95 ? 26.569 -12.927 -2.106 1.00 56.88 95 LYS A CA 1
ATOM 789 C C . LYS A 1 95 ? 28.017 -12.542 -1.761 1.00 56.88 95 LYS A C 1
ATOM 791 O O . LYS A 1 95 ? 28.452 -12.838 -0.654 1.00 56.88 95 LYS A O 1
ATOM 796 N N . ASP A 1 96 ? 28.707 -11.831 -2.651 1.00 59.59 96 ASP A N 1
ATOM 797 C CA . ASP A 1 96 ? 30.087 -11.369 -2.472 1.00 59.59 96 ASP A CA 1
ATOM 798 C C . ASP A 1 96 ? 30.199 -9.971 -1.835 1.00 59.59 96 ASP A C 1
ATOM 800 O O . ASP A 1 96 ? 31.296 -9.455 -1.648 1.00 59.59 96 ASP A O 1
ATOM 804 N N . GLY A 1 97 ? 29.080 -9.334 -1.465 1.00 55.03 97 GLY A N 1
ATOM 805 C CA . GLY A 1 97 ? 29.074 -8.130 -0.622 1.00 55.03 97 GLY A CA 1
ATOM 806 C C . GLY A 1 97 ? 29.572 -6.832 -1.275 1.00 55.03 97 GLY A C 1
ATOM 807 O O . GLY A 1 97 ? 29.631 -5.810 -0.591 1.00 55.03 97 GLY A O 1
ATOM 808 N N . VAL A 1 98 ? 29.903 -6.831 -2.573 1.00 51.88 98 VAL A N 1
ATOM 809 C CA . VAL A 1 98 ? 30.503 -5.660 -3.253 1.00 51.88 98 VAL A CA 1
ATOM 810 C C . VAL A 1 98 ? 29.531 -4.885 -4.157 1.00 51.88 98 VAL A C 1
ATOM 812 O O . VAL A 1 98 ? 29.754 -3.703 -4.423 1.00 51.88 98 VAL A O 1
ATOM 815 N N . SER A 1 99 ? 28.385 -5.442 -4.538 1.00 53.00 99 SER A N 1
ATOM 816 C CA . SER A 1 99 ? 27.388 -4.700 -5.320 1.00 53.00 99 SER A CA 1
ATOM 817 C C . SER A 1 99 ? 26.463 -3.908 -4.383 1.00 53.00 99 SER A C 1
ATOM 819 O O . SER A 1 99 ? 25.476 -4.432 -3.864 1.00 53.00 99 SER A O 1
ATOM 821 N N . LYS A 1 100 ? 26.787 -2.632 -4.124 1.00 50.44 100 LYS A N 1
ATOM 822 C CA . LYS A 1 100 ? 25.882 -1.687 -3.443 1.00 50.44 100 LYS A CA 1
ATOM 823 C C . LYS A 1 100 ? 24.563 -1.652 -4.218 1.00 50.44 100 LYS A C 1
ATOM 825 O O . LYS A 1 100 ? 24.570 -1.202 -5.357 1.00 50.44 100 LYS A O 1
ATOM 830 N N . GLY A 1 101 ? 23.480 -2.140 -3.605 1.00 54.28 101 GLY A N 1
ATOM 831 C CA . GLY A 1 101 ? 22.152 -2.273 -4.212 1.00 54.28 101 GLY A CA 1
ATOM 832 C C . GLY A 1 101 ? 21.801 -1.076 -5.090 1.00 54.28 101 GLY A C 1
ATOM 833 O O . GLY A 1 101 ? 21.546 0.020 -4.584 1.00 54.28 101 GLY A O 1
ATOM 834 N N . GLN A 1 102 ? 21.851 -1.288 -6.402 1.00 59.91 102 GLN A N 1
ATOM 835 C CA . GLN A 1 102 ? 21.566 -0.252 -7.375 1.00 59.91 102 GLN A CA 1
ATOM 836 C C . GLN A 1 102 ? 20.064 0.015 -7.309 1.00 59.91 102 GLN A C 1
ATOM 838 O O . GLN A 1 102 ? 19.248 -0.901 -7.442 1.00 59.91 102 GLN A O 1
ATOM 843 N N . VAL A 1 103 ? 19.707 1.265 -7.019 1.00 62.25 103 VAL A N 1
ATOM 844 C CA . VAL A 1 103 ? 18.313 1.704 -7.005 1.00 62.25 103 VAL A CA 1
ATOM 845 C C . VAL A 1 103 ? 17.944 2.069 -8.433 1.00 62.25 103 VAL A C 1
ATOM 847 O O . VAL A 1 103 ? 18.565 2.951 -9.028 1.00 62.25 103 VAL A O 1
ATOM 850 N N . PHE A 1 104 ? 16.960 1.370 -8.982 1.00 66.69 104 PHE A N 1
ATOM 851 C CA . PHE A 1 104 ? 16.380 1.676 -10.278 1.00 66.69 104 PHE A CA 1
ATOM 852 C C . PHE A 1 104 ? 15.077 2.437 -10.054 1.00 66.69 104 PHE A C 1
ATOM 854 O O . PHE A 1 104 ? 14.200 2.004 -9.302 1.00 66.69 104 PHE A O 1
ATOM 861 N N . PHE A 1 105 ? 14.973 3.585 -10.710 1.00 66.06 105 PHE A N 1
ATOM 862 C CA . PHE A 1 105 ? 13.745 4.364 -10.793 1.00 66.06 105 PHE A CA 1
ATOM 863 C C . PHE A 1 105 ? 13.118 4.140 -12.175 1.00 66.06 105 PHE A C 1
ATOM 865 O O . PHE A 1 105 ? 13.860 3.836 -13.117 1.00 66.06 105 PHE A O 1
ATOM 872 N N . PRO A 1 106 ? 11.792 4.292 -12.321 1.00 66.88 106 PRO A N 1
ATOM 873 C CA . PRO A 1 106 ? 11.150 4.304 -13.631 1.00 66.88 106 PRO A CA 1
ATOM 874 C C . PRO A 1 106 ? 11.836 5.314 -14.561 1.00 66.88 106 PRO A C 1
ATOM 876 O O . PRO A 1 106 ? 12.236 6.393 -14.117 1.00 66.88 106 PRO A O 1
ATOM 879 N N . GLU A 1 107 ? 11.987 4.982 -15.847 1.00 67.81 107 GLU A N 1
ATOM 880 C CA . GLU A 1 107 ? 12.673 5.860 -16.811 1.00 67.81 107 GLU A CA 1
ATOM 881 C C . GLU A 1 107 ? 12.024 7.248 -16.892 1.00 67.81 107 GLU A C 1
ATOM 883 O O . GLU A 1 107 ? 12.731 8.255 -16.978 1.00 67.81 107 GLU A O 1
ATOM 888 N N . ASP A 1 108 ? 10.699 7.302 -16.741 1.00 65.06 108 ASP A N 1
ATOM 889 C CA . ASP A 1 108 ? 9.904 8.532 -16.738 1.00 65.06 108 ASP A CA 1
ATOM 890 C C . ASP A 1 108 ? 10.311 9.510 -15.624 1.00 65.06 108 ASP A C 1
ATOM 892 O O . ASP A 1 108 ? 10.147 10.722 -15.764 1.00 65.06 108 ASP A O 1
ATOM 896 N N . TRP A 1 109 ? 10.890 9.016 -14.524 1.00 66.38 109 TRP A N 1
ATOM 897 C CA . TRP A 1 109 ? 11.368 9.853 -13.418 1.00 66.38 109 TRP A CA 1
ATOM 898 C C . TRP A 1 109 ? 12.766 10.414 -13.664 1.00 66.38 109 TRP A C 1
ATOM 900 O O . TRP A 1 109 ? 13.126 11.449 -13.108 1.00 66.38 109 TRP A O 1
ATOM 910 N N . LYS A 1 110 ? 13.573 9.763 -14.508 1.00 65.69 110 LYS A N 1
ATOM 911 C CA . LYS A 1 110 ? 14.979 10.139 -14.713 1.00 65.69 110 LYS A CA 1
ATOM 912 C C . LYS A 1 110 ? 15.134 11.554 -15.281 1.00 65.69 110 LYS A C 1
ATOM 914 O O . LYS A 1 110 ? 16.113 12.225 -14.970 1.00 65.69 110 LYS A O 1
ATOM 919 N N . ASN A 1 111 ? 14.169 11.999 -16.086 1.00 64.81 111 ASN A N 1
ATOM 920 C CA . ASN A 1 111 ? 14.191 13.295 -16.768 1.00 64.81 111 ASN A CA 1
ATOM 921 C C . ASN A 1 111 ? 13.043 14.227 -16.341 1.00 64.81 111 ASN A C 1
ATOM 923 O O . ASN A 1 111 ? 12.810 15.241 -16.996 1.00 64.81 111 ASN A O 1
ATOM 927 N N . SER A 1 112 ? 12.315 13.896 -15.269 1.00 66.56 112 SER A N 1
ATOM 928 C CA . SER A 1 112 ? 11.142 14.652 -14.829 1.00 66.56 112 SER A CA 1
ATOM 929 C C . SER A 1 112 ? 11.217 14.964 -13.339 1.00 66.56 112 SER A C 1
ATOM 931 O O . SER A 1 112 ? 11.348 14.071 -12.509 1.00 66.56 112 SER A O 1
ATOM 933 N N . PHE A 1 113 ? 11.084 16.245 -12.989 1.00 67.06 113 PHE A N 1
ATOM 934 C CA . PHE A 1 113 ? 10.889 16.683 -11.601 1.00 67.06 113 PHE A CA 1
ATOM 935 C C . PHE A 1 113 ? 9.424 16.545 -11.139 1.00 67.06 113 PHE A C 1
ATOM 937 O O . PHE A 1 113 ? 9.112 16.869 -9.995 1.00 67.06 113 PHE A O 1
ATOM 944 N N . GLY A 1 114 ? 8.530 16.077 -12.018 1.00 70.81 114 GLY A N 1
ATOM 945 C CA . GLY A 1 114 ? 7.090 15.986 -11.790 1.00 70.81 114 GLY A CA 1
ATOM 946 C C . GLY A 1 114 ? 6.283 16.952 -12.662 1.00 70.81 114 GLY A C 1
ATOM 947 O O . GLY A 1 114 ? 6.798 17.567 -13.596 1.00 70.81 114 GLY A O 1
ATOM 948 N N . MET A 1 115 ? 4.989 17.065 -12.358 1.00 67.06 115 MET A N 1
ATOM 949 C CA . MET A 1 115 ? 4.071 17.981 -13.045 1.00 67.06 115 MET A CA 1
ATOM 950 C C . MET A 1 115 ? 4.368 19.443 -12.686 1.00 67.06 115 MET A C 1
ATOM 952 O O . MET A 1 115 ? 4.746 19.746 -11.552 1.00 67.06 115 MET A O 1
ATOM 956 N N . SER A 1 116 ? 4.135 20.368 -13.622 1.00 78.62 116 SER A N 1
ATOM 957 C CA . SER A 1 116 ? 4.181 21.802 -13.308 1.00 78.62 116 SER A CA 1
ATOM 958 C C . SER A 1 116 ? 3.108 22.168 -12.273 1.00 78.62 116 SER A C 1
ATOM 960 O O . SER A 1 116 ? 2.110 21.463 -12.120 1.00 78.62 116 SER A O 1
ATOM 962 N N . VAL A 1 117 ? 3.271 23.295 -11.571 1.00 76.69 117 VAL A N 1
ATOM 963 C CA . VAL A 1 117 ? 2.285 23.765 -10.574 1.00 76.69 117 VAL A CA 1
ATOM 964 C C . VAL A 1 117 ? 0.881 23.882 -11.182 1.00 76.69 117 VAL A C 1
ATOM 966 O O . VAL A 1 117 ? -0.112 23.533 -10.544 1.00 76.69 117 VAL A O 1
ATOM 969 N N . GLU A 1 118 ? 0.798 24.326 -12.434 1.00 77.75 118 GLU A N 1
ATOM 970 C CA . GLU A 1 118 ? -0.459 24.487 -13.166 1.00 77.75 118 GLU A CA 1
ATOM 971 C C . GLU A 1 118 ? -1.105 23.137 -13.495 1.00 77.75 118 GLU A C 1
ATOM 973 O O . GLU A 1 118 ? -2.290 22.937 -13.223 1.00 77.75 118 GLU A O 1
ATOM 978 N N . GLN A 1 119 ? -0.318 22.185 -14.003 1.00 75.12 119 GLN A N 1
ATOM 979 C CA . GLN A 1 119 ? -0.775 20.820 -14.279 1.00 75.12 119 GLN A CA 1
ATOM 980 C C . GLN A 1 119 ? -1.199 20.104 -12.996 1.00 75.12 119 GLN A C 1
ATOM 982 O O . GLN A 1 119 ? -2.230 19.436 -12.964 1.00 75.12 119 GLN A O 1
ATOM 987 N N . HIS A 1 120 ? -0.450 20.297 -11.911 1.00 74.31 120 HIS A N 1
ATOM 988 C CA . HIS A 1 120 ? -0.792 19.760 -10.604 1.00 74.31 120 HIS A CA 1
ATOM 989 C C . HIS A 1 120 ? -2.146 20.306 -10.127 1.00 74.31 120 HIS A C 1
ATOM 991 O O . HIS A 1 120 ? -3.014 19.531 -9.726 1.00 74.31 120 HIS A O 1
ATOM 997 N N . HIS A 1 121 ? -2.382 21.617 -10.242 1.00 69.00 121 HIS A N 1
ATOM 998 C CA . HIS A 1 121 ? -3.663 22.221 -9.872 1.00 69.00 121 HIS A CA 1
ATOM 999 C C . HIS A 1 121 ? -4.827 21.684 -10.720 1.00 69.00 121 HIS A C 1
ATOM 1001 O O . HIS A 1 121 ? -5.875 21.350 -10.173 1.00 69.00 121 HIS A O 1
ATOM 1007 N N . GLN A 1 122 ? -4.632 21.513 -12.030 1.00 68.81 122 GLN A N 1
ATOM 1008 C CA . GLN A 1 122 ? -5.642 20.927 -12.917 1.00 68.81 122 GLN A CA 1
ATOM 1009 C C . GLN A 1 122 ? -5.911 19.449 -12.602 1.00 68.81 122 GLN A C 1
ATOM 1011 O O . GLN A 1 122 ? -7.067 19.032 -12.573 1.00 68.81 122 GLN A O 1
ATOM 1016 N N . SER A 1 123 ? -4.878 18.662 -12.294 1.00 61.16 123 SER A N 1
ATOM 1017 C CA . SER A 1 123 ? -5.032 17.248 -11.933 1.00 61.16 123 SER A CA 1
ATOM 1018 C C . SER A 1 123 ? -5.839 17.056 -10.641 1.00 61.16 123 SER A C 1
ATOM 1020 O O . SER A 1 123 ? -6.654 16.139 -10.550 1.00 61.16 123 SER A O 1
ATOM 1022 N N . LEU A 1 124 ? -5.684 17.952 -9.656 1.00 60.34 124 LEU A N 1
ATOM 1023 C CA . LEU A 1 124 ? -6.504 17.950 -8.440 1.00 60.34 124 LEU A CA 1
ATOM 1024 C C . LEU A 1 124 ? -7.977 18.241 -8.749 1.00 60.34 124 LEU A C 1
ATOM 1026 O O . LEU A 1 124 ? -8.861 17.641 -8.142 1.00 60.34 124 LEU A O 1
ATOM 1030 N N . VAL A 1 125 ? -8.240 19.135 -9.707 1.00 57.56 125 VAL A N 1
ATOM 1031 C CA . VAL A 1 125 ? -9.599 19.476 -10.149 1.00 57.56 125 VAL A CA 1
ATOM 1032 C C . VAL A 1 125 ? -10.249 18.314 -10.907 1.00 57.56 125 VAL A C 1
ATOM 1034 O O . VAL A 1 125 ? -11.410 18.003 -10.654 1.00 57.56 125 VAL A O 1
ATOM 1037 N N . LEU A 1 126 ? -9.513 17.634 -11.792 1.00 49.28 126 LEU A N 1
ATOM 1038 C CA . LEU A 1 126 ? -10.029 16.498 -12.568 1.00 49.28 126 LEU A CA 1
ATOM 1039 C C . LEU A 1 126 ? -10.344 15.279 -11.681 1.00 49.28 126 LEU A C 1
ATOM 1041 O O . LEU A 1 126 ? -11.394 14.664 -11.843 1.00 49.28 126 LEU A O 1
ATOM 1045 N N . ASN A 1 127 ? -9.522 14.999 -10.663 1.00 50.78 127 ASN A N 1
ATOM 1046 C CA . ASN A 1 127 ? -9.793 13.935 -9.684 1.00 50.78 127 ASN A CA 1
ATOM 1047 C C . ASN A 1 127 ? -11.039 14.197 -8.803 1.00 50.78 127 ASN A C 1
ATOM 1049 O O . ASN A 1 127 ? -11.593 13.257 -8.233 1.00 50.78 127 ASN A O 1
ATOM 1053 N N . LEU A 1 128 ? -11.505 15.450 -8.693 1.00 49.66 128 LEU A N 1
ATOM 1054 C CA . LEU A 1 128 ? -12.760 15.799 -8.008 1.00 49.66 128 LEU A CA 1
ATOM 1055 C C . LEU A 1 128 ? -14.001 15.526 -8.881 1.00 49.66 128 LEU A C 1
ATOM 1057 O O . LEU A 1 128 ? -15.098 15.352 -8.354 1.00 49.66 128 LEU A O 1
ATOM 1061 N N . LEU A 1 129 ? -13.850 15.491 -10.208 1.00 47.41 129 LEU A N 1
ATOM 1062 C CA . LEU A 1 129 ? -14.956 15.239 -11.137 1.00 47.41 129 LEU A CA 1
ATOM 1063 C C . LEU A 1 129 ? -15.232 13.742 -11.343 1.00 47.41 129 LEU A C 1
ATOM 1065 O O . LEU A 1 129 ? -16.396 13.369 -11.464 1.00 47.41 129 LEU A O 1
ATOM 1069 N N . ASP A 1 130 ? -14.194 12.900 -11.341 1.00 51.38 130 ASP A N 1
ATOM 1070 C CA . ASP A 1 130 ? -14.290 11.492 -11.767 1.00 51.38 130 ASP A CA 1
ATO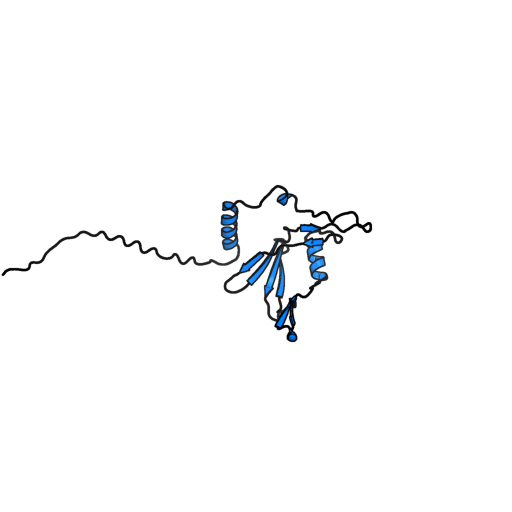M 1071 C C . ASP A 1 130 ? -14.681 10.483 -10.664 1.00 51.38 130 ASP A C 1
ATOM 1073 O O . ASP A 1 130 ? -14.895 9.310 -10.964 1.00 51.38 130 ASP A O 1
ATOM 1077 N N . GLY A 1 131 ? -14.833 10.883 -9.388 1.00 49.06 131 GLY A N 1
ATOM 1078 C CA . GLY A 1 131 ? -15.269 9.900 -8.375 1.00 49.06 131 GLY A CA 1
ATOM 1079 C C . GLY A 1 131 ? -15.373 10.289 -6.896 1.00 49.06 131 GLY A C 1
ATOM 1080 O O . GLY A 1 131 ? -15.816 9.455 -6.111 1.00 49.06 131 GLY A O 1
ATOM 1081 N N . TYR A 1 132 ? -15.026 11.511 -6.478 1.00 46.97 132 TYR A N 1
ATOM 1082 C CA . TYR A 1 132 ? -15.203 11.957 -5.086 1.00 46.97 132 TYR A CA 1
ATOM 1083 C C . TYR A 1 132 ? -16.049 13.234 -5.060 1.00 46.97 132 TYR A C 1
ATOM 1085 O O . TYR A 1 132 ? -15.620 14.283 -5.524 1.00 46.97 132 TYR A O 1
ATOM 1093 N N . GLN A 1 133 ? -17.283 13.143 -4.561 1.00 39.44 133 GLN A N 1
ATOM 1094 C CA . GLN A 1 133 ? -18.273 14.222 -4.615 1.00 39.44 133 GLN A CA 1
ATOM 1095 C C . GLN A 1 133 ? -17.774 15.578 -4.073 1.00 39.44 133 GLN A C 1
ATOM 1097 O O . GLN A 1 133 ? -17.286 15.690 -2.951 1.00 39.44 133 GLN A O 1
ATOM 1102 N N . ARG A 1 134 ? -17.993 16.604 -4.911 1.00 35.66 134 ARG A N 1
ATOM 1103 C CA . ARG A 1 134 ? -18.279 18.028 -4.644 1.00 35.66 134 ARG A CA 1
ATOM 1104 C C . ARG A 1 134 ? -17.977 18.518 -3.218 1.00 35.66 134 ARG A C 1
ATOM 1106 O O . ARG A 1 134 ? -18.836 18.486 -2.342 1.00 35.66 134 ARG A O 1
ATOM 1113 N N . LEU A 1 135 ? -16.812 19.141 -3.039 1.00 42.50 135 LEU A N 1
ATOM 1114 C CA . LEU A 1 135 ? -16.649 20.136 -1.980 1.00 42.50 135 LEU A CA 1
ATOM 1115 C C . LEU A 1 135 ? -17.429 21.392 -2.391 1.00 42.50 135 LEU A C 1
ATOM 1117 O O . LEU A 1 135 ? -17.045 22.085 -3.335 1.00 42.50 135 LEU A O 1
ATOM 1121 N N . GLU A 1 136 ? -18.538 21.688 -1.710 1.00 40.03 136 GLU A N 1
ATOM 1122 C CA . GLU A 1 136 ? -19.171 23.002 -1.816 1.00 40.03 136 GLU A CA 1
ATOM 1123 C C . GLU A 1 136 ? -18.208 24.046 -1.252 1.00 40.03 136 GLU A C 1
ATOM 1125 O O . GLU A 1 136 ? -18.040 24.200 -0.041 1.00 40.03 136 GLU A O 1
ATOM 1130 N N . VAL A 1 137 ? -17.548 24.779 -2.146 1.00 47.72 137 VAL A N 1
ATOM 1131 C CA . VAL A 1 137 ? -16.844 25.996 -1.764 1.00 47.72 137 VAL A CA 1
ATOM 1132 C C . VAL A 1 137 ? -17.916 27.005 -1.363 1.00 47.72 137 VAL A C 1
ATOM 1134 O O . VAL A 1 137 ? -18.506 27.672 -2.214 1.00 47.72 137 VAL A O 1
ATOM 1137 N N . GLN A 1 138 ? -18.178 27.135 -0.061 1.00 43.12 138 GLN A N 1
ATOM 1138 C CA . GLN A 1 138 ? -18.851 28.316 0.467 1.00 43.12 138 GLN A CA 1
ATOM 1139 C C . GLN A 1 138 ? -17.970 29.525 0.144 1.00 43.12 138 GLN A C 1
ATOM 1141 O O . GLN A 1 138 ? -17.007 29.835 0.849 1.00 43.12 138 GLN A O 1
ATOM 1146 N N . GLN A 1 139 ? -18.291 30.215 -0.950 1.00 42.19 139 GLN A N 1
ATOM 1147 C CA . GLN A 1 139 ? -17.733 31.528 -1.218 1.00 42.19 139 GLN A CA 1
ATOM 1148 C C . GLN A 1 139 ? -18.114 32.428 -0.043 1.00 42.19 139 GLN A C 1
ATOM 1150 O O . GLN A 1 139 ? -19.290 32.737 0.169 1.00 42.19 139 GLN A O 1
ATOM 1155 N N . LYS A 1 140 ? -17.114 32.870 0.728 1.00 41.56 140 LYS A N 1
ATOM 1156 C CA . LYS A 1 140 ? -17.276 34.033 1.599 1.00 41.56 140 LYS A CA 1
ATOM 1157 C C . LYS A 1 140 ? -17.765 35.167 0.706 1.00 41.56 140 LYS A C 1
ATOM 1159 O O . LYS A 1 140 ? -17.003 35.695 -0.100 1.00 41.56 140 LYS A O 1
ATOM 1164 N N . ARG A 1 141 ? -19.047 35.513 0.845 1.00 38.28 141 ARG A N 1
ATOM 1165 C CA . ARG A 1 141 ? -19.632 36.723 0.273 1.00 38.28 141 ARG A CA 1
ATOM 1166 C C . ARG A 1 141 ? -18.761 37.892 0.714 1.00 38.28 141 ARG A C 1
ATOM 1168 O O . ARG A 1 141 ? -18.818 38.306 1.869 1.00 38.28 141 ARG A O 1
ATOM 1175 N N . GLN A 1 142 ? -17.938 38.408 -0.193 1.00 42.28 142 GLN A N 1
ATOM 1176 C CA . GLN A 1 142 ? -17.363 39.728 -0.019 1.00 42.28 142 GLN A CA 1
ATOM 1177 C C . GLN A 1 142 ? -18.532 40.706 -0.086 1.00 42.28 142 GLN A C 1
ATOM 1179 O O . GLN A 1 142 ? -19.072 40.976 -1.158 1.00 42.28 142 GLN A O 1
ATOM 1184 N N . SER A 1 143 ? -18.956 41.208 1.068 1.00 41.69 143 SER A N 1
ATOM 1185 C CA . SER A 1 143 ? -19.844 42.357 1.163 1.00 41.69 143 SER A CA 1
ATOM 1186 C C . SER A 1 143 ? -19.093 43.597 0.673 1.00 41.69 143 SER A C 1
ATOM 1188 O O . SER A 1 143 ? -18.598 44.395 1.466 1.00 41.69 143 SER A O 1
ATOM 1190 N N . HIS A 1 144 ? -18.985 43.750 -0.647 1.00 34.97 144 HIS A N 1
ATOM 1191 C CA . HIS A 1 144 ? -18.665 45.024 -1.274 1.00 34.97 144 HIS A CA 1
ATOM 1192 C C . HIS A 1 144 ? -19.912 45.905 -1.180 1.00 34.97 144 HIS A C 1
ATOM 1194 O O . HIS A 1 144 ? -20.792 45.876 -2.039 1.00 34.97 144 HIS A O 1
ATOM 1200 N N . GLY A 1 145 ? -20.004 46.662 -0.086 1.00 37.31 145 GLY A N 1
ATOM 1201 C CA . GLY A 1 145 ? -20.996 47.714 0.089 1.00 37.31 145 GLY A CA 1
ATOM 1202 C C . GLY A 1 145 ? -20.765 48.831 -0.923 1.00 37.31 145 GLY A C 1
ATOM 1203 O O . GLY A 1 145 ? -20.056 49.794 -0.650 1.00 37.31 145 GLY A O 1
ATOM 1204 N N . ARG A 1 146 ? -21.378 48.707 -2.100 1.00 32.75 146 ARG A N 1
ATOM 1205 C CA . ARG A 1 146 ? -21.543 49.800 -3.058 1.00 32.75 146 ARG A CA 1
ATOM 1206 C C . ARG A 1 146 ? -22.636 50.721 -2.500 1.00 32.75 146 ARG A C 1
ATOM 1208 O O . ARG A 1 146 ? -23.818 50.432 -2.645 1.00 32.75 146 ARG A O 1
ATOM 1215 N N . ARG A 1 147 ? -22.260 51.803 -1.813 1.00 36.03 147 ARG A N 1
ATOM 1216 C CA . ARG A 1 147 ? -23.179 52.915 -1.519 1.00 36.03 147 ARG A CA 1
ATOM 1217 C C . ARG A 1 147 ? -22.994 53.990 -2.578 1.00 36.03 147 ARG A C 1
ATOM 1219 O O . ARG A 1 147 ? -22.088 54.804 -2.465 1.00 36.03 147 ARG A O 1
ATOM 1226 N N . ILE A 1 148 ? -23.873 53.994 -3.576 1.00 37.81 148 ILE A N 1
ATOM 1227 C CA . ILE A 1 148 ? -24.280 55.223 -4.260 1.00 37.81 148 ILE A CA 1
ATOM 1228 C C . ILE A 1 148 ? -25.783 55.118 -4.493 1.00 37.81 148 ILE A C 1
ATOM 1230 O O . ILE A 1 148 ? -26.214 54.301 -5.298 1.00 37.81 148 ILE A O 1
ATOM 1234 N N . THR A 1 149 ? -26.549 55.974 -3.824 1.00 33.47 149 THR A N 1
ATOM 1235 C CA . THR A 1 149 ? -27.805 56.505 -4.360 1.00 33.47 149 THR A CA 1
ATOM 1236 C C . THR A 1 149 ? -27.924 57.947 -3.894 1.00 33.47 149 THR A C 1
ATOM 1238 O O . THR A 1 149 ? -28.053 58.211 -2.697 1.00 33.47 149 THR A O 1
ATOM 1241 N N . ASN A 1 150 ? -27.848 58.866 -4.852 1.00 39.66 150 ASN A N 1
ATOM 1242 C CA . ASN A 1 150 ? -28.444 60.184 -4.717 1.00 39.66 150 ASN A CA 1
ATOM 1243 C C . ASN A 1 150 ? -29.962 59.997 -4.757 1.00 39.66 150 ASN A C 1
ATOM 1245 O O . ASN A 1 150 ? -30.434 59.268 -5.622 1.00 39.66 150 ASN A O 1
ATOM 1249 N N . ASP A 1 151 ? -30.696 60.652 -3.862 1.00 37.47 151 ASP A N 1
ATOM 1250 C CA . ASP A 1 151 ? -31.847 61.448 -4.280 1.00 37.47 151 ASP A CA 1
ATOM 1251 C C . ASP A 1 151 ? -32.322 62.370 -3.161 1.00 37.47 151 ASP A C 1
ATOM 1253 O O . ASP A 1 151 ? -32.394 62.027 -1.981 1.00 37.47 151 ASP A O 1
ATOM 1257 N N . SER A 1 152 ? -32.591 63.597 -3.583 1.00 36.62 152 SER A N 1
ATOM 1258 C CA . SER A 1 152 ? -33.143 64.684 -2.792 1.00 36.62 152 SER A CA 1
ATOM 1259 C C . SER A 1 152 ? -34.655 64.501 -2.644 1.00 36.62 152 SER A C 1
ATOM 1261 O O . SER A 1 152 ? -35.286 64.030 -3.584 1.00 36.62 152 SER A O 1
ATOM 1263 N N . ILE A 1 153 ? -35.247 64.973 -1.535 1.00 37.28 153 ILE A N 1
ATOM 1264 C CA . ILE A 1 153 ? -36.323 65.997 -1.502 1.00 37.28 153 ILE A CA 1
ATOM 1265 C C . ILE A 1 153 ? -37.031 66.054 -0.121 1.00 37.28 153 ILE A C 1
ATOM 1267 O O . ILE A 1 153 ? -37.725 65.134 0.287 1.00 37.28 153 ILE A O 1
ATOM 1271 N N . LYS A 1 154 ? -36.880 67.238 0.504 1.00 33.59 154 LYS A N 1
ATOM 1272 C CA . LYS A 1 154 ? -37.798 68.047 1.350 1.00 33.59 154 LYS A CA 1
ATOM 1273 C C . LYS A 1 154 ? -38.441 67.477 2.628 1.00 33.59 154 LYS A C 1
ATOM 1275 O O . LYS A 1 154 ? -39.360 66.677 2.560 1.00 33.59 154 LYS A O 1
ATOM 1280 N N . ALA A 1 155 ? -38.202 68.188 3.736 1.00 33.97 155 ALA A N 1
ATOM 1281 C CA . ALA A 1 155 ? -39.182 69.069 4.406 1.00 33.97 155 ALA A CA 1
ATOM 1282 C C . ALA A 1 155 ? -38.436 69.926 5.453 1.00 33.97 155 ALA A C 1
ATOM 1284 O O . ALA A 1 155 ? -37.654 69.399 6.229 1.00 33.97 155 ALA A O 1
ATOM 1285 N N . LYS A 1 156 ? -38.432 71.258 5.302 1.00 36.09 156 LYS A N 1
ATOM 1286 C CA . LYS A 1 156 ? -39.138 72.204 6.191 1.00 36.09 156 LYS A CA 1
ATOM 1287 C C . LYS A 1 156 ? -38.875 71.960 7.682 1.00 36.09 156 LYS A C 1
ATOM 1289 O O . LYS A 1 156 ? -39.517 71.101 8.266 1.00 36.09 156 LYS A O 1
ATOM 1294 N N . ASP A 1 157 ? -38.076 72.837 8.284 1.00 38.81 157 ASP A N 1
ATOM 1295 C CA . ASP A 1 157 ? -38.373 73.289 9.639 1.00 38.81 157 ASP A CA 1
ATOM 1296 C C . ASP A 1 157 ? -38.194 74.805 9.731 1.00 38.81 157 ASP A C 1
ATOM 1298 O O . ASP A 1 157 ? -37.259 75.379 9.167 1.00 38.81 157 ASP A O 1
ATOM 1302 N N . GLY A 1 158 ? -39.194 75.448 10.322 1.00 34.53 158 GLY A N 1
ATOM 1303 C CA . GLY A 1 158 ? -39.317 76.890 10.436 1.00 34.53 158 GLY A CA 1
ATOM 1304 C C . GLY A 1 158 ? -38.787 77.398 11.772 1.00 34.53 158 GLY A C 1
ATOM 1305 O O . GLY A 1 158 ? -39.006 76.792 12.810 1.00 34.53 158 GLY A O 1
ATOM 1306 N N . THR A 1 159 ? -38.145 78.559 11.699 1.00 40.97 159 THR A N 1
ATOM 1307 C CA . THR A 1 159 ? -38.381 79.727 12.561 1.00 40.97 159 THR A CA 1
ATOM 1308 C C . THR A 1 159 ? -38.396 79.523 14.084 1.00 40.97 159 THR A C 1
ATOM 1310 O O . THR A 1 159 ? -39.419 79.179 14.674 1.00 40.97 159 THR A O 1
ATOM 1313 N N . LYS A 1 160 ? -37.338 80.006 14.738 1.00 35.78 160 LYS A N 1
ATOM 1314 C CA . LYS A 1 160 ? -37.396 81.266 15.497 1.00 35.78 160 LYS A CA 1
ATOM 1315 C C . LYS A 1 160 ? -36.011 81.875 15.644 1.00 35.78 160 LYS A C 1
ATOM 1317 O O . LYS A 1 160 ? -35.052 81.095 15.805 1.00 35.78 160 LYS A O 1
#

Organism: NCBI:txid2088

pLDDT: mean 73.48, std 20.59, range [32.75, 94.81]

Foldseek 3Di:
DWWAWDADLVQQKIKIWDDDPPDPRTDDQWDQDPVVRDTHGDDDCVPVVVVVSCVSVVHDPQKDKDWDWDWDDDPVTIMTMTRSLFIWIWGHQDPVRPPPTDIDGPPVVVPDPDDDPVVVVVVVVVVQVPDPDDDPPPPPPPPPPPDDDDDDDDDDDDDD

Mean predicted align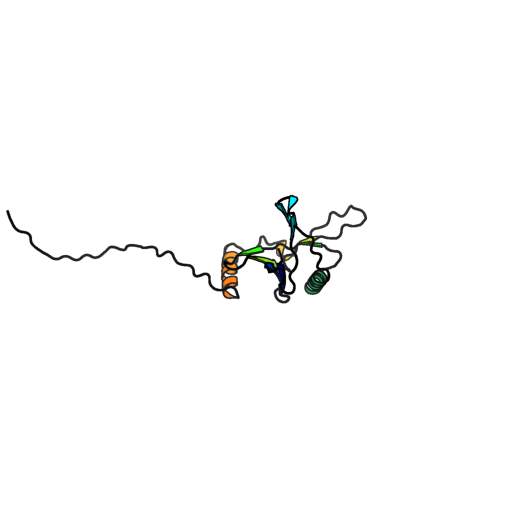ed error: 14.8 Å

Radius of gyration: 28.39 Å; Cα contacts (8 Å, |Δi|>4): 177; chains: 1; bounding box: 70×96×46 Å

Sequence (160 aa):
MYVHLLVNPTEKKMVIRGCDEDAKDAVRWCRFNKKLNKRMPRKILCRLFAAKVYDLLNWFGDYKYKLQGNIVKTPEEKLIVFDLTETEVYSPVDKDGVSKGQVFFPEDWKNSFGMSVEQHHQSLVLNLLDGYQRLEVQQKRQSHGRRITNDSIKAKDGTK

Nearest PDB structures (foldsee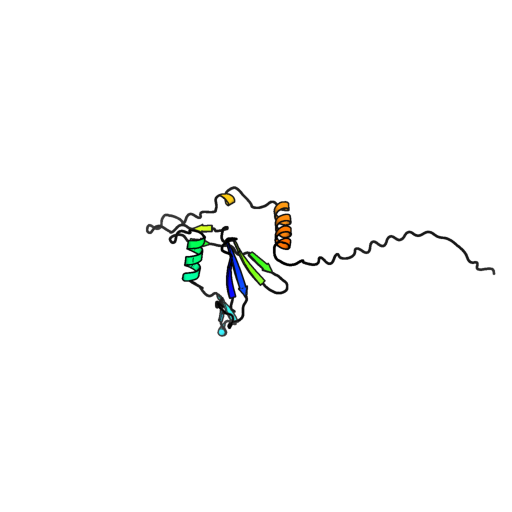k):
  3cc2-assembly1_M  TM=2.176E-01  e=2.061E+00  Haloarcula marismortui
  1jj2-assembly1_L  TM=2.161E-01  e=1.735E+00  Haloarcula marismortui
  8uxq-assembly1_C  TM=2.291E-01  e=7.711E+00  Homo sapiens
  1f38-assembly1_A  TM=3.025E-01  e=8.649E+00  Methanothermobacter thermautotrophicus
  6rwa-assembly1_A  TM=1.993E-01  e=8.167E+00  Photorhabdus luminescens

Solvent-accessible surface area (backbone atoms only — not comparable to full-atom values): 10313 Å² total; per-residue (Å²): 98,23,25,37,82,44,72,43,82,88,79,38,33,35,37,42,33,75,47,52,81,86,42,87,80,44,37,76,50,42,46,77,39,78,91,75,76,40,79,41,84,50,92,78,73,59,61,71,61,50,50,53,52,31,62,75,68,70,54,63,86,73,46,48,77,45,70,62,68,46,80,49,76,54,98,88,48,61,37,37,40,26,49,69,79,59,42,45,35,34,47,60,64,53,96,82,77,74,57,73,57,56,72,46,66,54,74,76,54,77,84,41,99,69,74,52,74,66,55,47,56,49,52,57,55,51,58,40,72,78,77,47,84,76,81,81,77,78,72,79,77,76,82,76,80,82,86,82,79,88,82,88,86,88,78,91,84,82,86,133

Secondary structure (DSSP, 8-state):
-EEEEEEETTTTEEEEEEE-TTSTT-EE-EEEETTTTEEEE-----HHHHHHHHHHHT--TTSEEEEEEEEEE-SS-EEEEEEEEEEEEEPPPPTTS-S--PEEPPHHHHT-----HHHHHHHHHHHHHTTS----------------------------